Protein AF-A0A2N4YAZ0-F1 (afdb_monomer_lite)

Foldseek 3Di:
DDDDPDDPPDAQDKDQDPPCSVVVHIDHHPHDPVSVVVCPVVVVVVVVVVVVVVVVVVD

Structure (mmCIF, N/CA/C/O backbone):
data_AF-A0A2N4YAZ0-F1
#
_entry.id   AF-A0A2N4YAZ0-F1
#
loop_
_atom_site.group_PDB
_atom_site.id
_atom_site.type_symbol
_atom_site.label_atom_id
_atom_site.label_alt_id
_atom_site.label_comp_id
_atom_site.label_asym_id
_atom_site.label_entity_id
_atom_site.label_seq_id
_atom_site.pdbx_PDB_ins_code
_atom_site.Cartn_x
_atom_site.Cartn_y
_atom_site.Cartn_z
_atom_site.occupancy
_atom_site.B_iso_or_equiv
_atom_site.auth_seq_id
_atom_site.auth_comp_id
_atom_site.auth_asym_id
_atom_site.auth_atom_id
_atom_site.pdbx_PDB_model_num
ATOM 1 N N . MET A 1 1 ? 9.725 10.095 8.005 1.00 65.75 1 MET A N 1
ATOM 2 C CA . MET A 1 1 ? 10.126 9.214 6.888 1.00 65.75 1 MET A CA 1
ATOM 3 C C . MET A 1 1 ? 10.398 7.838 7.477 1.00 65.75 1 MET A C 1
ATOM 5 O O . MET A 1 1 ? 10.739 7.786 8.652 1.00 65.75 1 MET A O 1
ATOM 9 N N . VAL A 1 2 ? 10.152 6.752 6.745 1.00 83.69 2 VAL A N 1
ATOM 10 C CA . VAL A 1 2 ? 10.566 5.414 7.203 1.00 83.69 2 VAL A CA 1
ATOM 11 C C . VAL A 1 2 ? 12.004 5.217 6.757 1.00 83.69 2 VAL A C 1
ATOM 13 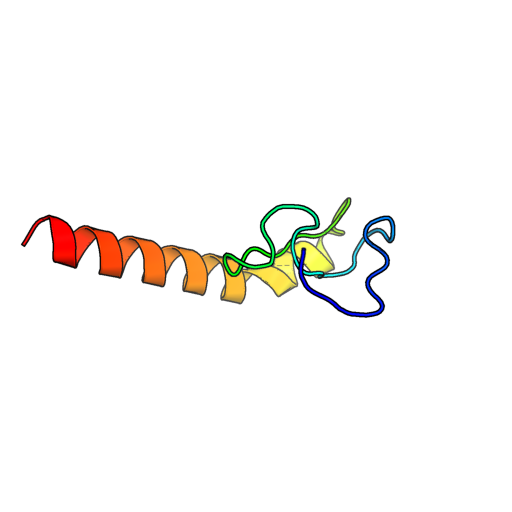O O . VAL A 1 2 ? 12.286 5.370 5.570 1.00 83.69 2 VAL A O 1
ATOM 16 N N . ASP A 1 3 ? 12.891 4.913 7.698 1.00 86.00 3 ASP A N 1
ATOM 17 C CA . ASP A 1 3 ? 14.291 4.645 7.385 1.00 86.00 3 ASP A CA 1
ATOM 18 C C . ASP A 1 3 ? 14.418 3.330 6.602 1.00 86.00 3 ASP A C 1
ATOM 20 O O . ASP A 1 3 ? 13.699 2.358 6.850 1.00 86.00 3 ASP A O 1
ATOM 24 N N . GLY A 1 4 ? 15.318 3.303 5.621 1.00 87.94 4 GLY A N 1
ATOM 25 C CA . GLY A 1 4 ? 15.586 2.126 4.798 1.00 87.94 4 GLY A CA 1
ATOM 26 C C . GLY A 1 4 ? 16.060 2.483 3.388 1.00 87.94 4 GLY A C 1
ATOM 27 O O . GLY A 1 4 ? 16.030 3.653 3.003 1.00 87.94 4 GLY A O 1
ATOM 28 N N . PRO A 1 5 ? 16.505 1.487 2.606 1.00 92.06 5 PRO A N 1
ATOM 29 C CA . PRO A 1 5 ? 17.019 1.678 1.250 1.00 92.06 5 PRO A CA 1
ATOM 30 C C . PRO A 1 5 ? 15.875 1.830 0.230 1.00 92.06 5 PRO A C 1
ATOM 32 O O . PRO A 1 5 ? 15.792 1.084 -0.743 1.00 92.06 5 PRO A O 1
ATOM 35 N N . TRP A 1 6 ? 14.950 2.756 0.481 1.00 92.94 6 TRP A N 1
ATOM 36 C CA . TRP A 1 6 ? 13.775 2.968 -0.361 1.00 92.94 6 TRP A CA 1
ATOM 37 C C . TRP A 1 6 ? 14.098 3.914 -1.519 1.00 92.94 6 TRP A C 1
ATOM 39 O O . TRP A 1 6 ? 14.443 5.075 -1.298 1.00 92.94 6 TRP A O 1
ATOM 49 N N . ASP A 1 7 ? 13.928 3.443 -2.753 1.00 94.81 7 ASP A N 1
ATOM 50 C CA . ASP A 1 7 ? 13.849 4.316 -3.924 1.00 94.81 7 ASP A CA 1
ATOM 51 C C . ASP A 1 7 ? 12.389 4.7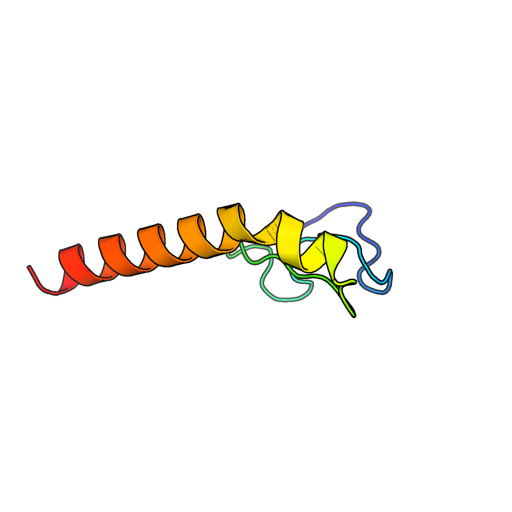22 -4.152 1.00 94.81 7 ASP A C 1
ATOM 53 O O . ASP A 1 7 ? 11.607 3.997 -4.764 1.00 94.81 7 ASP A O 1
ATOM 57 N N . PHE A 1 8 ? 12.013 5.898 -3.651 1.00 94.25 8 PHE A N 1
ATOM 58 C CA . PHE A 1 8 ? 10.653 6.427 -3.801 1.00 94.25 8 PHE A CA 1
ATOM 59 C C . PHE A 1 8 ? 10.325 6.912 -5.224 1.00 94.25 8 PHE A C 1
ATOM 61 O O . PHE A 1 8 ? 9.207 7.368 -5.467 1.00 94.25 8 PHE A O 1
ATOM 68 N N . THR A 1 9 ? 11.287 6.860 -6.151 1.00 95.50 9 THR A N 1
ATOM 69 C CA . THR A 1 9 ? 11.091 7.223 -7.562 1.00 95.50 9 THR A CA 1
ATOM 70 C C . THR A 1 9 ? 10.877 6.008 -8.461 1.00 95.50 9 THR A C 1
ATOM 72 O O . THR A 1 9 ? 10.476 6.173 -9.615 1.00 95.50 9 THR A O 1
ATOM 75 N N . ALA A 1 10 ? 11.096 4.796 -7.942 1.00 96.88 10 ALA A N 1
ATOM 76 C CA . ALA A 1 10 ? 10.903 3.568 -8.693 1.00 96.88 10 ALA A CA 1
ATOM 77 C C . ALA A 1 10 ? 9.405 3.326 -8.975 1.00 96.88 10 ALA A C 1
ATOM 79 O O . ALA A 1 10 ? 8.603 3.262 -8.036 1.00 96.88 10 ALA A O 1
ATOM 80 N N . PRO A 1 11 ? 8.994 3.198 -10.251 1.00 97.69 11 PRO A N 1
ATOM 81 C CA . PRO A 1 11 ? 7.615 2.887 -10.591 1.00 97.69 11 PRO A CA 1
ATOM 82 C C . PRO A 1 11 ? 7.296 1.418 -10.303 1.00 97.69 11 PRO A C 1
ATOM 84 O O . PRO A 1 11 ? 8.178 0.564 -10.327 1.00 97.69 11 PRO A O 1
ATOM 87 N N . ASP A 1 12 ? 6.015 1.130 -10.103 1.00 97.88 12 ASP A N 1
ATOM 88 C CA . ASP A 1 1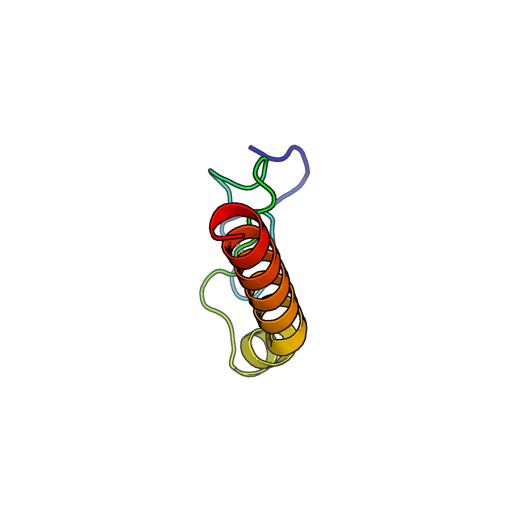2 ? 5.462 -0.222 -9.983 1.00 97.88 12 ASP A CA 1
ATOM 89 C C . ASP A 1 12 ? 6.007 -1.060 -8.807 1.00 97.88 12 ASP A C 1
ATOM 91 O O . ASP A 1 12 ? 5.974 -2.288 -8.829 1.00 97.88 12 ASP A O 1
ATOM 95 N N . ILE A 1 13 ? 6.500 -0.395 -7.755 1.00 96.19 13 ILE A N 1
ATOM 96 C CA . ILE A 1 13 ? 7.004 -1.024 -6.527 1.00 96.19 13 ILE A CA 1
ATOM 97 C C . ILE A 1 13 ? 6.235 -0.491 -5.318 1.00 96.19 13 ILE A C 1
ATOM 99 O O . ILE A 1 13 ? 6.032 0.714 -5.176 1.00 96.19 13 ILE A O 1
ATOM 103 N N . LEU A 1 14 ? 5.834 -1.395 -4.420 1.00 95.81 14 LEU A N 1
ATOM 104 C CA . LEU A 1 14 ? 5.246 -1.036 -3.131 1.00 95.81 14 LEU A CA 1
ATOM 105 C C . LEU A 1 14 ? 6.332 -0.581 -2.155 1.00 95.81 14 LEU A C 1
ATOM 107 O O . LEU A 1 14 ? 7.208 -1.357 -1.773 1.00 95.81 14 LEU A O 1
ATOM 111 N N . THR A 1 15 ? 6.234 0.665 -1.702 1.00 96.31 15 THR A N 1
ATOM 112 C CA . THR A 1 15 ? 7.127 1.250 -0.695 1.00 96.31 15 THR A CA 1
ATOM 113 C C . THR A 1 15 ? 6.314 1.871 0.442 1.00 96.31 15 THR A C 1
ATOM 115 O O . THR A 1 15 ? 5.122 2.150 0.284 1.00 96.31 15 THR A O 1
ATOM 118 N N . PRO A 1 16 ? 6.923 2.179 1.600 1.00 96.25 16 PRO A N 1
ATOM 119 C CA . PRO A 1 16 ? 6.341 3.145 2.521 1.00 96.25 16 PRO A CA 1
ATOM 120 C C . PRO A 1 16 ? 6.086 4.478 1.808 1.00 96.25 16 PRO A C 1
ATOM 122 O O . PRO A 1 16 ? 6.816 4.856 0.889 1.00 96.25 16 PRO A O 1
ATOM 125 N N . HIS A 1 17 ? 5.073 5.223 2.245 1.00 95.25 17 HIS A N 1
ATOM 126 C CA . HIS A 1 17 ? 4.839 6.560 1.715 1.00 95.25 17 HIS A CA 1
ATOM 127 C C . HIS A 1 17 ? 5.999 7.492 2.135 1.00 95.25 17 HIS A C 1
ATOM 129 O O . HIS A 1 17 ? 6.309 7.562 3.330 1.00 95.25 17 HIS A O 1
ATOM 135 N N . PRO A 1 18 ? 6.604 8.280 1.224 1.00 92.88 18 PRO A N 1
ATOM 136 C CA . PRO A 1 18 ? 7.807 9.075 1.522 1.00 92.88 18 PRO A CA 1
ATOM 137 C C . PRO A 1 18 ? 7.598 10.086 2.664 1.00 92.88 18 PRO A C 1
ATOM 139 O O . PRO A 1 18 ? 8.465 10.281 3.515 1.00 92.88 18 PRO A O 1
ATOM 142 N N . VAL A 1 19 ? 6.405 10.687 2.731 1.00 93.75 19 VAL A N 1
ATOM 143 C CA . VAL A 1 19 ? 6.003 11.611 3.809 1.00 93.75 19 VAL A CA 1
ATOM 144 C C . VAL A 1 19 ? 5.380 10.884 5.016 1.00 93.75 19 VAL A C 1
ATOM 146 O O . VAL A 1 19 ? 5.866 11.018 6.140 1.00 93.75 19 VAL A O 1
ATOM 149 N N . TYR A 1 20 ? 4.332 10.081 4.796 1.00 95.38 20 TYR A N 1
ATOM 150 C CA . TYR A 1 20 ? 3.494 9.502 5.856 1.00 95.38 20 TYR A CA 1
ATOM 151 C C . TYR A 1 20 ? 3.826 8.059 6.254 1.00 95.38 20 TYR A C 1
ATOM 153 O O . TYR A 1 20 ? 3.075 7.453 7.011 1.00 95.38 20 TYR A O 1
ATOM 161 N N . GLY A 1 21 ? 4.935 7.479 5.789 1.00 94.00 21 GLY A N 1
ATOM 162 C CA . GLY A 1 21 ? 5.230 6.064 6.039 1.00 94.00 21 GLY A CA 1
ATOM 163 C C . GLY A 1 21 ? 5.285 5.691 7.526 1.00 94.00 21 GLY A C 1
ATOM 164 O O . GLY A 1 21 ? 4.814 4.628 7.915 1.00 94.00 21 GLY A O 1
ATOM 165 N N . TRP A 1 22 ? 5.744 6.606 8.385 1.00 92.94 22 TRP A N 1
ATOM 166 C CA . TRP A 1 22 ? 5.761 6.426 9.844 1.00 92.94 22 TRP A CA 1
ATOM 167 C C . TRP A 1 22 ? 4.355 6.309 10.465 1.00 92.94 22 TRP A C 1
ATOM 169 O O . TRP A 1 22 ? 4.205 5.831 11.584 1.00 92.94 22 TRP A O 1
ATOM 179 N N . MET A 1 23 ? 3.315 6.704 9.727 1.00 93.88 23 MET A N 1
ATOM 180 C CA . MET A 1 23 ? 1.904 6.552 10.088 1.00 93.88 23 MET A CA 1
ATOM 181 C C . MET A 1 23 ? 1.291 5.263 9.515 1.00 93.88 23 MET A C 1
ATOM 183 O O . MET A 1 23 ? 0.069 5.119 9.521 1.00 93.88 23 MET A O 1
ATOM 187 N N . ASN A 1 24 ? 2.112 4.312 9.052 1.00 91.81 24 ASN A N 1
ATOM 188 C CA . ASN A 1 24 ? 1.705 3.073 8.371 1.00 91.81 24 ASN A CA 1
ATOM 189 C C . ASN A 1 24 ? 1.040 3.302 7.004 1.00 91.81 24 ASN A C 1
ATOM 191 O O . ASN A 1 24 ? 0.120 2.577 6.630 1.00 91.81 24 ASN A O 1
ATOM 195 N N . TRP A 1 25 ? 1.477 4.325 6.267 1.00 95.31 25 TRP A N 1
ATOM 196 C CA . TRP A 1 25 ? 1.035 4.550 4.890 1.00 95.31 25 TRP A CA 1
ATOM 197 C C . TRP A 1 25 ? 2.024 3.922 3.911 1.00 95.31 25 TRP A C 1
ATOM 199 O O . TRP A 1 25 ? 3.238 4.039 4.084 1.00 95.31 25 TRP A O 1
ATOM 209 N N . VAL A 1 26 ? 1.501 3.312 2.854 1.00 95.56 26 VAL A N 1
ATOM 210 C CA . VAL A 1 26 ? 2.270 2.749 1.735 1.00 95.56 26 VAL A CA 1
ATOM 211 C C . VAL A 1 26 ? 1.884 3.448 0.433 1.00 95.56 26 VAL A C 1
ATOM 213 O O . VAL A 1 26 ? 0.848 4.112 0.371 1.00 95.56 26 VAL A O 1
ATOM 216 N N . ALA A 1 27 ? 2.726 3.342 -0.589 1.00 96.06 27 ALA A N 1
ATOM 217 C CA . ALA A 1 27 ? 2.516 3.943 -1.899 1.00 96.06 27 ALA A CA 1
ATOM 218 C C . ALA A 1 27 ? 3.106 3.060 -3.010 1.00 96.06 27 ALA A C 1
ATOM 220 O O . ALA A 1 27 ? 4.064 2.325 -2.780 1.00 96.06 27 ALA A O 1
ATOM 221 N N . VAL A 1 28 ? 2.536 3.174 -4.211 1.00 97.38 28 VAL A N 1
ATOM 222 C CA . VAL A 1 28 ? 3.106 2.672 -5.469 1.00 97.38 28 VAL A CA 1
ATOM 223 C C . VAL A 1 28 ? 3.057 3.813 -6.476 1.00 97.38 28 VAL A C 1
ATOM 225 O O . VAL A 1 28 ? 2.006 4.430 -6.662 1.00 97.38 28 VAL A O 1
ATOM 228 N N . LEU A 1 29 ? 4.179 4.108 -7.129 1.00 97.44 29 LEU A N 1
ATOM 229 C CA . LEU A 1 29 ? 4.227 5.095 -8.203 1.00 97.44 29 LEU A CA 1
ATOM 230 C C . LEU A 1 29 ? 3.824 4.436 -9.527 1.00 97.44 29 LEU A C 1
ATOM 232 O O . LEU A 1 29 ? 4.464 3.480 -9.944 1.00 97.44 29 LEU A O 1
ATOM 236 N N . ASN A 1 30 ? 2.802 4.966 -10.206 1.00 97.19 30 ASN A N 1
ATOM 237 C CA . ASN A 1 30 ? 2.331 4.473 -11.511 1.00 97.19 30 ASN A CA 1
ATOM 238 C C . ASN A 1 30 ? 2.139 2.937 -11.555 1.00 97.19 30 ASN A C 1
ATOM 240 O O . ASN A 1 30 ? 2.812 2.273 -12.347 1.00 97.19 30 ASN A O 1
ATOM 244 N N . PRO A 1 31 ? 1.264 2.360 -10.705 1.00 97.56 31 PRO A N 1
ATOM 245 C CA . PRO A 1 31 ? 1.075 0.914 -10.650 1.00 97.56 31 PRO A CA 1
ATOM 246 C C . PRO A 1 31 ? 0.591 0.360 -11.994 1.00 97.56 31 PRO A C 1
ATOM 248 O O . PRO A 1 31 ? -0.305 0.921 -12.635 1.00 97.56 31 PRO A O 1
ATOM 251 N N . SER A 1 32 ? 1.143 -0.783 -12.387 1.00 98.31 32 SER A N 1
ATOM 252 C CA . SER A 1 32 ? 0.575 -1.622 -13.435 1.00 98.31 32 SER A CA 1
ATOM 253 C C . SER A 1 32 ? -0.751 -2.232 -12.974 1.00 98.31 32 SER A C 1
ATOM 255 O O . SER A 1 32 ? -1.063 -2.286 -11.782 1.00 98.31 32 SER A O 1
ATOM 257 N N . ALA A 1 33 ? -1.543 -2.743 -13.919 1.00 98.06 33 ALA A N 1
ATOM 258 C CA . ALA A 1 33 ? -2.789 -3.432 -13.587 1.00 98.06 33 ALA A CA 1
ATOM 259 C C . ALA A 1 33 ? -2.555 -4.654 -12.678 1.00 98.06 33 ALA A C 1
ATOM 261 O O . ALA A 1 33 ? -3.357 -4.912 -11.785 1.00 98.06 33 ALA A O 1
ATOM 262 N N . SER A 1 34 ? -1.445 -5.377 -12.870 1.00 98.19 34 SER A N 1
ATOM 263 C CA . SER A 1 34 ? -1.065 -6.511 -12.021 1.00 98.19 34 SER A CA 1
ATOM 264 C C . SER A 1 34 ? -0.703 -6.083 -10.605 1.00 98.19 34 SER A C 1
ATOM 266 O O . SER A 1 34 ? -1.146 -6.720 -9.654 1.00 98.19 34 SER A O 1
ATOM 268 N N . THR A 1 35 ? 0.062 -5.000 -10.452 1.00 98.06 35 THR A N 1
ATOM 269 C CA . THR A 1 35 ? 0.424 -4.487 -9.126 1.00 98.06 35 THR A CA 1
ATOM 270 C C . THR A 1 35 ? -0.794 -3.948 -8.403 1.00 98.06 35 THR A C 1
ATOM 272 O O . THR A 1 35 ? -0.962 -4.232 -7.224 1.00 98.06 35 THR A O 1
ATOM 275 N N . LEU A 1 36 ? -1.684 -3.243 -9.108 1.00 96.94 36 LEU A N 1
ATOM 276 C CA . LEU A 1 36 ? -2.942 -2.783 -8.530 1.00 96.94 36 LEU A CA 1
ATOM 277 C C . LEU A 1 36 ? -3.802 -3.957 -8.044 1.00 96.94 36 LEU A C 1
ATOM 279 O O . LEU A 1 36 ? -4.258 -3.927 -6.908 1.00 96.94 36 LEU A O 1
ATOM 283 N N . ALA A 1 37 ? -3.968 -5.004 -8.857 1.00 97.38 37 ALA A N 1
ATOM 284 C CA . ALA A 1 37 ? -4.718 -6.197 -8.456 1.00 97.38 37 ALA A CA 1
ATOM 285 C C . ALA A 1 37 ? -4.082 -6.906 -7.245 1.00 97.38 37 ALA A C 1
AT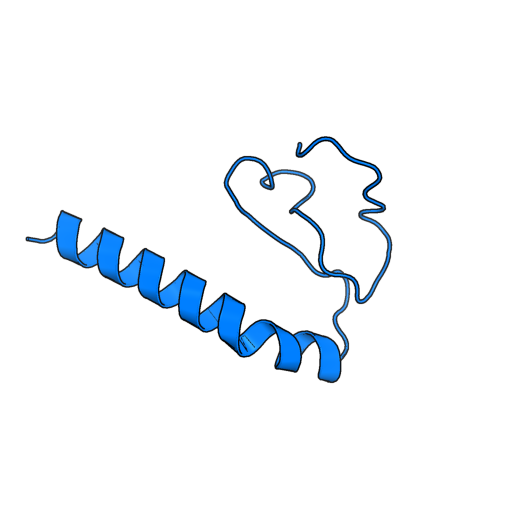OM 287 O O . ALA A 1 37 ? -4.780 -7.375 -6.352 1.00 97.38 37 ALA A O 1
ATOM 288 N N . ALA A 1 38 ? -2.749 -6.936 -7.159 1.00 97.12 38 ALA A N 1
ATOM 289 C CA . ALA A 1 38 ? -2.045 -7.488 -6.001 1.00 97.12 38 ALA A C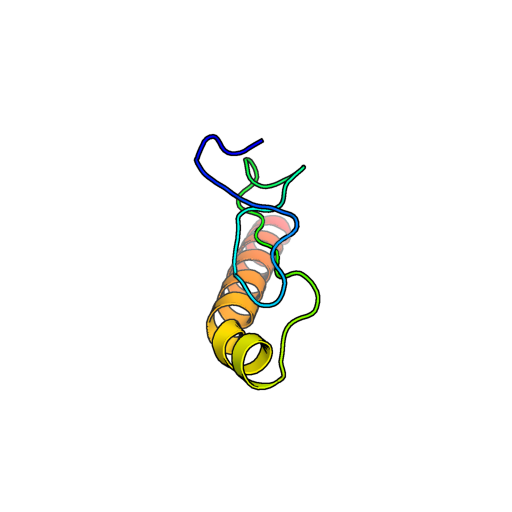A 1
ATOM 290 C C . ALA A 1 38 ? -2.243 -6.668 -4.706 1.00 97.12 38 ALA A C 1
ATOM 292 O O . ALA A 1 38 ? -1.895 -7.144 -3.626 1.00 97.12 38 ALA A O 1
ATOM 293 N N . MET A 1 39 ? -2.788 -5.447 -4.791 1.00 96.69 39 MET A N 1
ATOM 294 C CA . MET A 1 39 ? -3.080 -4.597 -3.632 1.00 96.69 39 MET A CA 1
ATOM 295 C C . MET A 1 39 ? -4.489 -4.795 -3.057 1.00 96.69 39 MET A C 1
ATOM 297 O O . MET A 1 39 ? -4.770 -4.201 -2.015 1.00 96.69 39 MET A O 1
ATOM 301 N N . ASP A 1 40 ? -5.354 -5.611 -3.668 1.00 96.44 40 ASP A N 1
ATOM 302 C CA . ASP A 1 40 ? -6.750 -5.789 -3.230 1.00 96.44 40 ASP A CA 1
ATOM 303 C C . ASP A 1 40 ? -6.852 -6.160 -1.737 1.00 96.44 40 ASP A C 1
ATOM 305 O O . ASP A 1 40 ? -7.578 -5.510 -0.981 1.00 96.44 40 ASP A O 1
ATOM 309 N N . ASP A 1 41 ? -6.033 -7.110 -1.272 1.00 96.81 41 ASP A N 1
ATOM 310 C CA . ASP A 1 41 ? -5.999 -7.525 0.139 1.00 96.81 41 ASP A CA 1
ATOM 311 C C . ASP A 1 41 ? -5.565 -6.387 1.083 1.00 96.81 41 ASP A C 1
ATOM 313 O O . ASP A 1 41 ? -6.064 -6.264 2.205 1.00 96.81 41 ASP A O 1
ATOM 317 N N . LEU A 1 42 ? -4.643 -5.522 0.641 1.00 96.56 42 LEU A N 1
ATOM 318 C CA . LEU A 1 42 ? -4.184 -4.372 1.429 1.00 96.56 42 LEU A CA 1
ATOM 319 C C . LEU A 1 42 ? -5.276 -3.308 1.547 1.00 96.56 42 LEU A C 1
ATOM 321 O O . LEU A 1 42 ? -5.440 -2.708 2.613 1.00 96.56 42 LEU A O 1
ATOM 325 N N . ILE A 1 43 ? -6.015 -3.077 0.461 1.00 96.44 43 ILE A N 1
ATOM 326 C CA . ILE A 1 43 ? -7.130 -2.128 0.416 1.00 96.44 43 ILE A CA 1
ATOM 327 C C . ILE A 1 43 ? -8.252 -2.606 1.340 1.00 96.44 43 ILE A C 1
ATOM 329 O O . ILE A 1 43 ? -8.722 -1.827 2.175 1.00 96.44 43 ILE A O 1
ATOM 333 N N . GLU A 1 44 ? -8.622 -3.885 1.257 1.00 98.06 44 GLU A N 1
ATOM 334 C CA . GLU A 1 44 ? -9.644 -4.476 2.124 1.00 98.06 44 GLU A CA 1
ATOM 335 C C . GLU A 1 44 ? -9.227 -4.409 3.601 1.00 98.06 44 GLU A C 1
ATOM 337 O O . GLU A 1 44 ? -9.997 -3.969 4.459 1.00 98.06 44 GLU A O 1
ATOM 342 N N . ALA A 1 45 ? -7.968 -4.738 3.914 1.00 96.75 45 ALA A N 1
ATOM 343 C CA . ALA A 1 45 ? -7.452 -4.640 5.278 1.00 96.75 45 ALA A CA 1
ATOM 344 C C . ALA A 1 45 ? -7.471 -3.194 5.813 1.00 96.75 45 ALA A C 1
ATOM 346 O O . ALA A 1 45 ? -7.847 -2.951 6.969 1.00 96.75 45 ALA A O 1
ATOM 347 N N . ALA A 1 46 ? -7.089 -2.216 4.983 1.00 96.62 46 ALA A N 1
ATOM 348 C CA . ALA A 1 46 ? -7.128 -0.800 5.342 1.00 96.62 46 ALA A CA 1
ATOM 349 C C . ALA A 1 46 ? -8.565 -0.322 5.602 1.00 96.62 46 ALA A C 1
ATOM 351 O O . ALA A 1 46 ? -8.817 0.359 6.605 1.00 96.62 46 ALA A O 1
ATOM 352 N N . PHE A 1 47 ? -9.510 -0.726 4.748 1.00 97.50 47 PHE A N 1
ATOM 353 C CA . PHE A 1 47 ? -10.930 -0.436 4.919 1.00 97.50 47 PHE A CA 1
ATOM 354 C C . PHE A 1 47 ? -11.487 -1.054 6.208 1.00 97.50 47 PHE A C 1
ATOM 356 O O . PHE A 1 47 ? -12.072 -0.339 7.027 1.00 97.50 47 PHE A O 1
ATOM 363 N N . GLY A 1 48 ? -11.242 -2.344 6.452 1.00 98.12 48 GLY A N 1
ATOM 364 C CA . GLY A 1 48 ? -11.693 -3.038 7.661 1.00 98.12 48 GLY A CA 1
ATOM 365 C C . GLY A 1 48 ? -11.174 -2.387 8.949 1.00 98.12 48 GLY A C 1
ATOM 366 O O . GLY A 1 48 ? -11.924 -2.213 9.919 1.00 98.12 48 GLY A O 1
ATOM 367 N N . LYS A 1 49 ? -9.912 -1.934 8.946 1.00 96.56 49 LYS A N 1
ATOM 368 C CA . LYS A 1 49 ? -9.326 -1.175 10.062 1.00 96.56 49 LYS A CA 1
ATOM 369 C C . LYS A 1 49 ? -10.040 0.161 10.280 1.00 96.56 49 LYS A C 1
ATOM 371 O O . LYS A 1 49 ? -10.368 0.490 11.423 1.00 96.56 49 LYS A O 1
ATOM 376 N N . ALA A 1 50 ? -10.285 0.919 9.211 1.00 96.44 50 ALA A N 1
ATOM 377 C CA . ALA A 1 50 ? -10.987 2.200 9.287 1.00 96.44 50 ALA A CA 1
ATOM 378 C C . ALA A 1 50 ? -12.427 2.029 9.796 1.00 96.44 50 ALA A C 1
ATOM 380 O O . ALA A 1 50 ? -12.845 2.749 10.705 1.00 96.44 50 ALA A O 1
ATOM 381 N N . LYS A 1 51 ? -13.147 1.026 9.281 1.00 98.12 51 LYS A N 1
ATOM 382 C CA . LYS A 1 51 ? -14.502 0.666 9.716 1.00 98.12 51 LYS A CA 1
ATOM 383 C C . LYS A 1 51 ? -14.544 0.322 11.207 1.00 98.12 51 LYS A C 1
ATOM 385 O O . LYS A 1 51 ? -15.309 0.931 11.947 1.00 98.12 51 LYS A O 1
ATOM 390 N N . THR A 1 52 ? -13.657 -0.562 11.668 1.00 98.00 52 THR A N 1
ATOM 391 C CA . THR A 1 52 ? -13.574 -0.950 13.090 1.00 98.00 52 THR A CA 1
ATOM 392 C C . THR A 1 52 ? -13.289 0.254 13.995 1.00 98.00 52 THR A C 1
ATOM 394 O O . THR A 1 52 ? -13.842 0.372 15.089 1.00 98.00 52 THR A O 1
ATOM 397 N N . ALA A 1 53 ? -12.400 1.159 13.570 1.00 95.94 53 ALA A N 1
ATOM 398 C CA . ALA A 1 53 ? -12.086 2.368 14.329 1.00 95.94 53 ALA A CA 1
ATOM 399 C C . ALA A 1 53 ? -13.279 3.334 14.397 1.00 95.94 53 ALA A C 1
ATOM 401 O O . ALA A 1 53 ? -13.511 3.947 15.440 1.00 95.94 53 ALA A O 1
ATOM 402 N N . PHE A 1 54 ? -14.038 3.451 13.305 1.00 97.69 54 PHE A N 1
ATOM 403 C CA . PHE A 1 54 ? -15.253 4.255 13.255 1.00 97.69 54 PHE A CA 1
ATOM 404 C C . PHE A 1 54 ? -16.337 3.703 14.186 1.00 97.69 54 PHE A C 1
ATOM 406 O O . PHE A 1 54 ? -16.827 4.443 15.034 1.00 97.69 54 PHE A O 1
ATOM 413 N N . GLU A 1 55 ? -16.638 2.405 14.098 1.00 97.69 55 GLU A N 1
ATOM 414 C CA . GLU A 1 55 ? -17.656 1.743 14.928 1.00 97.69 55 GLU A CA 1
ATOM 415 C C . GLU A 1 55 ? -17.378 1.925 16.426 1.00 97.69 55 GLU A C 1
ATOM 417 O O . GLU A 1 55 ? -18.284 2.255 17.190 1.00 97.69 55 GLU A O 1
ATOM 422 N N . LYS A 1 56 ? -16.108 1.814 16.843 1.00 96.69 56 LYS A N 1
ATOM 423 C CA . LYS A 1 56 ? -15.683 2.071 18.231 1.00 96.69 56 LYS A CA 1
ATOM 424 C C . LYS A 1 56 ? -15.908 3.511 18.692 1.00 96.69 56 LYS A C 1
ATOM 426 O O . LYS A 1 56 ? -16.070 3.734 19.883 1.00 96.69 56 LYS A O 1
ATOM 431 N N . LYS A 1 57 ? -15.855 4.486 17.781 1.00 94.56 57 LYS A N 1
ATOM 432 C CA . LYS A 1 57 ? -16.033 5.912 18.095 1.00 94.56 57 LYS A CA 1
ATOM 433 C C . LYS A 1 57 ? -17.509 6.303 18.185 1.00 94.56 57 LYS A C 1
ATOM 435 O O . LYS A 1 57 ? -17.833 7.277 18.856 1.00 94.56 57 LYS A O 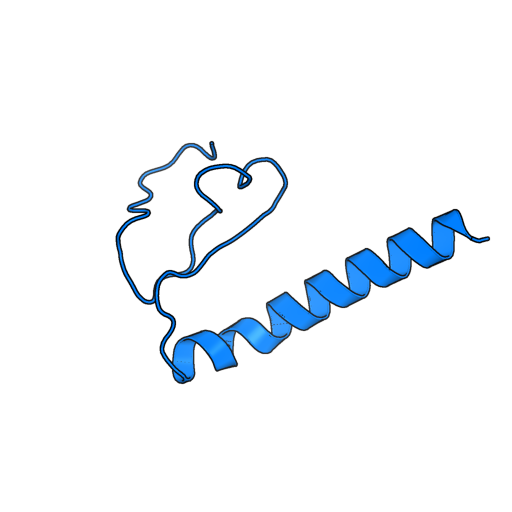1
ATOM 440 N N . THR A 1 58 ? -18.372 5.597 17.462 1.00 92.25 58 THR A N 1
ATOM 441 C CA . THR A 1 58 ? -19.817 5.860 17.413 1.00 92.25 58 THR A CA 1
ATOM 442 C C . THR A 1 58 ? -20.636 4.995 18.370 1.00 92.25 58 THR A C 1
ATOM 444 O O . THR A 1 58 ? -21.853 5.158 18.406 1.00 92.25 58 THR A O 1
ATOM 447 N N . SER A 1 59 ? -19.991 4.069 19.086 1.00 77.44 59 SER A N 1
ATOM 448 C CA . SER A 1 59 ? -20.607 3.224 20.120 1.00 77.44 59 SER A CA 1
ATOM 449 C C . SER A 1 59 ? -20.537 3.857 21.506 1.00 77.44 59 SER A C 1
ATOM 451 O O . SER A 1 59 ? -19.640 4.702 21.724 1.00 77.44 59 SER A O 1
#

Sequence (59 aa):
MVDGPWDFTAPDILTPHPVYGWMNWVAVLNPSASTLAAMDDLIEAAFGKAKTAFEKKTS

Secondary structure (DSSP, 8-state):
---SS--TT-BT-EEE-TTTGGGT-EEEBS--HHHHHHTHHHHHHHHHHHHHHHHHHH-

pLDDT: mean 94.78, std 5.29, range [65.75, 98.31]

Radius of gyration: 13.78 Å; chains: 1; bounding box: 38×19×34 Å